Protein AF-A0A7K3J043-F1 (afdb_monomer_lite)

Sequence (146 aa):
MLALIGGCRRVGTWLVKEEIPPHADAMVILMGSFPERVLQAYDSWKTGIAGRIIIVEESMGPFWSLEERGVNIVSNSEQAATSLTELGVPADSIILLPGDARSTVDEALAVKRYLASTDSADTVVLVSSPAHMRRASMIFRAALNE

Radius of gyration: 15.29 Å; chains: 1; bounding box: 45×34×36 Å

Foldseek 3Di:
DKAKQDDDDDDDDDQDDHPLDLEFAEEEEEDDPPPVLLVVVLVCVVSHRYQAYEYEQEAPPPCVVVVVVVDDDQGVSNVSLVVNVVVPRDNVRYHYQYDHHHDLLSSLLSVLVVCVVPVDGNIYMYRDDSVCVVVSSVSNNVSNVD

Structure (mmCIF, N/CA/C/O backbone):
data_AF-A0A7K3J043-F1
#
_entry.id   AF-A0A7K3J043-F1
#
loop_
_atom_site.group_PDB
_atom_site.id
_atom_site.type_symbol
_atom_site.label_atom_id
_atom_site.label_alt_id
_atom_site.label_comp_id
_atom_site.label_asym_id
_atom_site.label_entity_id
_atom_site.label_seq_id
_atom_site.pdbx_PDB_ins_code
_atom_site.Cartn_x
_atom_site.Cartn_y
_atom_site.Cartn_z
_atom_site.occupancy
_atom_site.B_iso_or_equiv
_atom_site.auth_seq_id
_atom_site.auth_comp_id
_atom_site.auth_asym_id
_atom_site.auth_atom_id
_atom_site.pdbx_PDB_model_num
ATOM 1 N N . MET A 1 1 ? -1.975 11.128 4.494 1.00 65.25 1 MET A N 1
ATOM 2 C CA . MET A 1 1 ? -3.403 11.413 4.749 1.00 65.25 1 MET A CA 1
ATOM 3 C C . MET A 1 1 ? -4.198 10.105 4.706 1.00 65.25 1 MET A C 1
ATOM 5 O O . MET A 1 1 ? -3.742 9.188 4.032 1.00 65.25 1 MET A O 1
ATOM 9 N N . LEU A 1 2 ? -5.312 9.970 5.436 1.00 66.88 2 LEU A N 1
ATOM 10 C CA . LEU A 1 2 ? -6.215 8.807 5.364 1.00 66.88 2 LEU A CA 1
ATOM 11 C C . LEU A 1 2 ? -7.589 9.215 4.817 1.00 66.88 2 LEU A C 1
ATOM 13 O O . LEU A 1 2 ? -8.016 10.348 5.047 1.00 66.88 2 LEU A O 1
ATOM 17 N N . ALA A 1 3 ? -8.268 8.306 4.118 1.00 69.19 3 ALA A N 1
ATOM 18 C CA . ALA A 1 3 ? -9.664 8.473 3.711 1.00 69.19 3 ALA A CA 1
ATOM 19 C C . ALA A 1 3 ? -10.445 7.156 3.844 1.00 69.19 3 ALA A C 1
ATOM 21 O O . ALA A 1 3 ? -9.933 6.094 3.483 1.00 69.19 3 ALA A O 1
ATOM 22 N N . LEU A 1 4 ? -11.680 7.251 4.347 1.00 65.25 4 LEU A N 1
ATOM 23 C CA . LEU A 1 4 ? -12.654 6.161 4.437 1.00 65.25 4 LEU A CA 1
ATOM 24 C C . LEU A 1 4 ? -13.385 5.992 3.105 1.00 65.25 4 LEU A C 1
ATOM 26 O O . LEU A 1 4 ? -13.887 6.969 2.561 1.00 65.25 4 LEU A O 1
ATOM 30 N N . ILE A 1 5 ? -13.575 4.761 2.634 1.00 55.22 5 ILE A N 1
ATOM 31 C CA . ILE A 1 5 ? -14.494 4.483 1.525 1.00 55.22 5 ILE A CA 1
ATOM 32 C C . ILE A 1 5 ? -15.679 3.667 2.038 1.00 55.22 5 ILE A C 1
ATOM 34 O O . ILE A 1 5 ? -15.574 2.468 2.244 1.00 55.22 5 ILE A O 1
ATOM 38 N N . GLY A 1 6 ? -16.810 4.351 2.238 1.00 44.12 6 GLY A N 1
ATOM 39 C CA . GLY A 1 6 ? -18.122 3.758 2.515 1.00 44.12 6 GLY A CA 1
ATOM 40 C C . GLY A 1 6 ? -19.182 4.338 1.572 1.00 44.12 6 GLY A C 1
ATOM 41 O O . GLY A 1 6 ? -19.110 5.516 1.195 1.00 44.12 6 GLY A O 1
ATOM 42 N N . GLY A 1 7 ? -20.133 3.517 1.127 1.00 49.94 7 GLY A N 1
ATOM 43 C CA . GLY A 1 7 ? -21.172 3.927 0.180 1.00 49.94 7 GLY A CA 1
ATOM 44 C C . GLY A 1 7 ? -22.277 4.771 0.825 1.00 49.94 7 GLY A C 1
ATOM 45 O O . GLY A 1 7 ? -22.981 4.268 1.687 1.00 49.94 7 GLY A O 1
ATOM 46 N N . CYS A 1 8 ? -22.460 6.032 0.396 1.00 43.31 8 CYS A N 1
ATOM 47 C CA . CYS A 1 8 ? -23.759 6.632 0.023 1.00 43.31 8 CYS A CA 1
ATOM 48 C C . CYS A 1 8 ? -23.617 8.093 -0.476 1.00 43.31 8 CYS A C 1
ATOM 50 O O . CYS A 1 8 ? -22.671 8.810 -0.166 1.00 43.31 8 CYS A O 1
ATOM 52 N N . ARG A 1 9 ? -24.608 8.508 -1.275 1.00 49.28 9 ARG A N 1
ATOM 53 C CA . ARG A 1 9 ? -24.771 9.747 -2.056 1.00 49.28 9 ARG A CA 1
ATOM 54 C C . ARG A 1 9 ? -24.950 11.016 -1.198 1.00 49.28 9 ARG A C 1
ATOM 56 O O . ARG A 1 9 ? -25.940 11.099 -0.478 1.00 49.28 9 ARG A O 1
ATOM 63 N N . ARG A 1 10 ? -24.134 12.060 -1.420 1.00 37.03 10 ARG A N 1
ATOM 64 C CA . ARG A 1 10 ? -24.556 13.477 -1.591 1.00 37.03 10 ARG A CA 1
ATOM 65 C C . ARG A 1 10 ? -23.367 14.395 -1.908 1.00 37.03 10 ARG A C 1
ATOM 67 O O . ARG A 1 10 ? -22.247 14.180 -1.470 1.00 37.03 10 ARG A O 1
ATOM 74 N N . VAL A 1 11 ? -23.663 15.391 -2.737 1.00 44.28 11 VAL A N 1
ATOM 75 C CA . VAL A 1 11 ? -22.756 16.325 -3.413 1.00 44.28 11 VAL A CA 1
ATOM 76 C C . VAL A 1 11 ? -22.339 17.475 -2.494 1.00 44.28 11 VAL A C 1
ATOM 78 O O . VAL A 1 11 ? -23.179 18.027 -1.792 1.00 44.28 11 VAL A O 1
ATOM 81 N N . GLY A 1 12 ? -21.085 17.916 -2.633 1.00 35.50 12 GLY A N 1
ATOM 82 C CA . GLY A 1 12 ? -20.678 19.295 -2.349 1.00 35.50 12 GLY A CA 1
ATOM 83 C C . GLY A 1 12 ? -19.637 19.430 -1.241 1.00 35.50 12 GLY A C 1
ATOM 84 O O . GLY A 1 12 ? -19.866 19.019 -0.114 1.00 35.50 12 GLY A O 1
ATOM 85 N N . THR A 1 13 ? -18.506 20.058 -1.582 1.00 33.25 13 THR A N 1
ATOM 86 C CA . THR A 1 13 ? -17.451 20.554 -0.671 1.00 33.25 13 THR A CA 1
ATOM 87 C C . THR A 1 13 ? -16.787 19.520 0.234 1.00 33.25 13 THR A C 1
ATOM 89 O O . THR A 1 13 ? -17.085 19.456 1.416 1.00 33.25 13 THR A O 1
ATOM 92 N N . TRP A 1 14 ? -15.823 18.753 -0.279 1.00 31.81 14 TRP A N 1
ATOM 93 C CA . TRP A 1 14 ? -15.092 17.806 0.565 1.00 31.81 14 TRP A CA 1
ATOM 94 C C . TRP A 1 14 ? -13.595 17.791 0.234 1.00 31.81 14 TRP A C 1
ATOM 96 O O . TRP A 1 14 ? -13.074 16.956 -0.506 1.00 31.81 14 TRP A O 1
ATOM 106 N N . LEU A 1 15 ? -12.888 18.801 0.753 1.00 31.73 15 LEU A N 1
ATOM 107 C CA . LEU A 1 15 ? -11.452 18.694 0.976 1.00 31.73 15 LEU A CA 1
ATOM 108 C C . LEU A 1 15 ? -11.269 17.656 2.089 1.00 31.73 15 LEU A C 1
ATOM 110 O O . LEU A 1 15 ? -11.430 17.970 3.259 1.00 31.73 15 LEU A O 1
ATOM 114 N N . VAL A 1 16 ? -10.938 16.424 1.707 1.00 46.88 16 VAL A N 1
ATOM 115 C CA . VAL A 1 16 ? -9.785 15.750 2.311 1.00 46.88 16 VAL A CA 1
ATOM 116 C C . VAL A 1 16 ? -9.768 15.817 3.858 1.00 46.88 16 VAL A C 1
ATOM 118 O O . VAL A 1 16 ? -8.907 16.437 4.469 1.00 46.88 16 VAL A O 1
ATOM 121 N N . LYS A 1 17 ? -10.740 15.148 4.490 1.00 44.94 17 LYS A N 1
ATOM 122 C CA . LYS A 1 17 ? -10.668 14.607 5.862 1.00 44.94 17 LYS A CA 1
ATOM 123 C C . LYS A 1 17 ? -11.837 13.643 6.085 1.00 44.94 17 LYS A C 1
ATOM 125 O O . LYS A 1 17 ? -12.745 13.967 6.841 1.00 44.94 17 LYS A O 1
ATOM 130 N N . GLU A 1 18 ? -11.916 12.544 5.320 1.00 54.00 18 GLU A N 1
ATOM 131 C CA . GLU A 1 18 ? -13.055 11.609 5.481 1.00 54.00 18 GLU A CA 1
ATOM 132 C C . GLU A 1 18 ? -12.828 10.932 6.816 1.00 54.00 18 GLU A C 1
ATOM 134 O O . GLU A 1 18 ? -11.726 10.434 7.037 1.00 54.00 18 GLU A O 1
ATOM 139 N N . GLU A 1 19 ? -13.799 11.069 7.727 1.00 57.88 19 GLU A N 1
ATOM 140 C CA . GLU A 1 19 ? -13.722 10.585 9.104 1.00 57.88 19 GLU A CA 1
ATOM 141 C C . GLU A 1 19 ? -13.136 9.178 9.085 1.00 57.88 19 GLU A C 1
ATOM 143 O O . GLU A 1 19 ? -13.738 8.247 8.550 1.00 57.88 19 GLU A O 1
ATOM 148 N N . ILE A 1 20 ? -11.903 9.057 9.580 1.00 65.44 20 ILE A N 1
ATOM 149 C CA . ILE A 1 20 ? -11.246 7.763 9.683 1.00 65.44 20 ILE A CA 1
ATOM 150 C C . ILE A 1 20 ? -12.123 6.975 10.648 1.00 65.44 20 ILE A C 1
ATOM 152 O O . ILE A 1 20 ? -12.364 7.461 11.759 1.00 65.44 20 ILE A O 1
ATOM 156 N N . PRO A 1 21 ? -12.653 5.819 10.231 1.00 72.12 21 PRO A N 1
ATOM 157 C CA . PRO A 1 21 ? -13.522 5.064 11.102 1.00 72.12 21 PRO A CA 1
ATOM 158 C C . PRO A 1 21 ? -12.704 4.627 12.320 1.00 72.12 21 PRO A C 1
ATOM 160 O O . PRO A 1 21 ? -11.486 4.452 12.219 1.00 72.12 21 PRO A O 1
ATOM 163 N N . PRO A 1 22 ? -13.352 4.395 13.469 1.00 77.12 22 PRO A N 1
ATOM 164 C CA . PRO A 1 22 ? -12.660 3.816 14.614 1.00 77.12 22 PRO A CA 1
ATOM 165 C C . PRO A 1 22 ? -12.087 2.420 14.305 1.00 77.12 22 PRO A C 1
ATOM 167 O O . PRO A 1 22 ? -11.198 1.974 15.020 1.00 77.12 22 PRO A O 1
ATOM 170 N N . HIS A 1 23 ? -12.582 1.743 13.258 1.00 84.06 23 HIS A N 1
ATOM 171 C CA . HIS A 1 23 ? -12.111 0.440 12.793 1.00 84.06 23 HIS A CA 1
ATOM 172 C C . HIS A 1 23 ? -12.357 0.255 11.283 1.00 84.06 23 HIS A C 1
ATOM 174 O O . HIS A 1 23 ? -13.376 0.706 10.759 1.00 84.06 23 HIS A O 1
ATOM 180 N N . ALA A 1 24 ? -11.455 -0.447 10.600 1.00 87.00 24 ALA A N 1
ATOM 181 C CA . ALA A 1 24 ? -11.555 -0.905 9.219 1.00 87.00 24 ALA A CA 1
ATOM 182 C C . ALA A 1 24 ? -10.956 -2.315 9.078 1.00 87.00 24 ALA A C 1
ATOM 184 O O . ALA A 1 24 ? -10.077 -2.710 9.841 1.00 87.00 24 ALA A O 1
ATOM 185 N N . ASP A 1 25 ? -11.395 -3.069 8.072 1.00 86.94 25 ASP A N 1
ATOM 186 C CA . ASP A 1 25 ? -10.964 -4.460 7.880 1.00 86.94 25 ASP A CA 1
ATOM 187 C C . ASP A 1 25 ? -9.549 -4.557 7.302 1.00 86.94 25 ASP A C 1
ATOM 189 O O . ASP A 1 25 ? -8.823 -5.520 7.579 1.00 86.94 25 ASP A O 1
ATOM 193 N N . ALA A 1 26 ? -9.162 -3.555 6.505 1.00 91.31 26 ALA A N 1
ATOM 194 C CA . ALA A 1 26 ? -7.824 -3.404 5.952 1.00 91.31 26 ALA A CA 1
ATOM 195 C C . ALA A 1 26 ? -7.471 -1.936 5.648 1.00 91.31 26 ALA A C 1
ATOM 197 O O . ALA A 1 26 ? -8.330 -1.092 5.382 1.00 91.31 26 ALA A O 1
ATOM 198 N N . MET A 1 27 ? -6.174 -1.645 5.619 1.00 93.75 27 MET A N 1
ATOM 199 C CA . MET A 1 27 ? -5.608 -0.425 5.047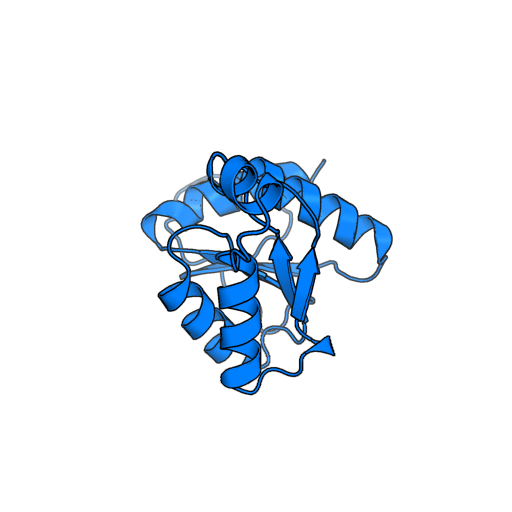 1.00 93.75 27 MET A CA 1
ATOM 200 C C . MET A 1 27 ? -4.943 -0.737 3.715 1.00 93.75 27 MET A C 1
ATOM 202 O O . MET A 1 27 ? -4.259 -1.742 3.603 1.00 93.75 27 MET A O 1
ATOM 206 N N . VAL A 1 28 ? -5.083 0.139 2.727 1.00 95.44 28 VAL A N 1
ATOM 207 C CA . VAL A 1 28 ? -4.390 0.029 1.439 1.00 95.44 28 VAL A CA 1
ATOM 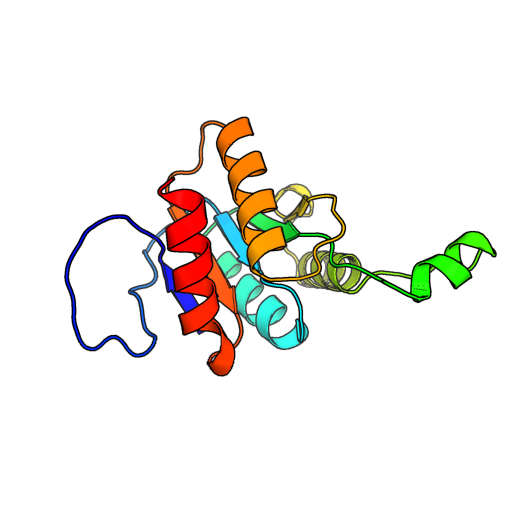208 C C . VAL A 1 28 ? -3.381 1.157 1.337 1.00 95.44 28 VAL A C 1
ATOM 210 O O . VAL A 1 28 ? -3.757 2.332 1.363 1.00 95.44 28 VAL A O 1
ATOM 213 N N . ILE A 1 29 ? -2.104 0.817 1.195 1.00 95.62 29 ILE A N 1
ATOM 214 C CA . ILE A 1 29 ? -1.069 1.804 0.900 1.00 95.62 29 ILE A CA 1
ATOM 215 C C . ILE A 1 29 ? -0.979 1.943 -0.610 1.00 95.62 29 ILE A C 1
ATOM 217 O O . ILE A 1 29 ? -0.671 0.979 -1.302 1.00 95.62 29 ILE A O 1
ATOM 221 N N . LEU A 1 30 ? -1.230 3.150 -1.117 1.00 94.38 30 LEU A N 1
ATOM 222 C CA . LEU A 1 30 ? -1.016 3.418 -2.534 1.00 94.38 30 LEU A CA 1
ATOM 223 C C . LEU A 1 30 ? 0.460 3.614 -2.811 1.00 94.38 30 LEU A C 1
ATOM 225 O O . LEU A 1 30 ? 1.134 4.342 -2.070 1.00 94.38 30 LEU A O 1
ATOM 229 N N . MET A 1 31 ? 0.938 3.012 -3.889 1.00 92.19 31 MET A N 1
ATOM 230 C CA . MET A 1 31 ? 2.331 3.093 -4.312 1.00 92.19 31 MET A CA 1
ATOM 231 C C . MET A 1 31 ? 2.630 4.407 -5.057 1.00 92.19 31 MET A C 1
ATOM 233 O O . MET A 1 31 ? 1.748 5.239 -5.321 1.00 92.19 31 MET A O 1
ATOM 237 N N . GLY A 1 32 ? 3.917 4.718 -5.204 1.00 83.56 32 GLY A N 1
ATOM 238 C CA . GLY A 1 32 ? 4.465 6.056 -5.466 1.00 83.56 32 GLY A CA 1
ATOM 239 C C . GLY A 1 32 ? 5.510 6.441 -4.410 1.00 83.56 32 GLY A C 1
ATOM 240 O O . GLY A 1 32 ? 6.185 5.572 -3.874 1.00 83.56 32 GLY A O 1
ATOM 241 N N . SER A 1 33 ? 5.644 7.730 -4.052 1.00 85.56 33 SER A N 1
ATOM 242 C CA . SER A 1 33 ? 6.505 8.114 -2.912 1.00 85.56 33 SER A CA 1
ATOM 243 C C . SER A 1 33 ? 5.944 7.526 -1.608 1.00 85.56 33 SER A C 1
ATOM 245 O O . SER A 1 33 ? 4.968 8.042 -1.050 1.00 85.56 33 SER A O 1
ATOM 247 N N . PHE A 1 34 ? 6.517 6.397 -1.187 1.00 88.69 34 PHE A N 1
ATOM 248 C CA . PHE A 1 34 ? 5.982 5.509 -0.158 1.00 88.69 34 PHE A CA 1
ATOM 249 C C . PHE A 1 34 ? 6.496 5.728 1.276 1.00 88.69 34 PHE A C 1
ATOM 251 O O . PHE A 1 34 ? 5.724 5.395 2.174 1.00 88.69 34 PHE A O 1
ATOM 258 N N . PRO A 1 35 ? 7.695 6.289 1.568 1.00 93.25 35 PRO A N 1
ATOM 259 C CA . PRO A 1 35 ? 8.213 6.313 2.943 1.00 93.25 35 PRO A CA 1
ATOM 260 C C . PRO A 1 35 ? 7.264 6.963 3.959 1.00 93.25 35 PRO A C 1
ATOM 262 O O . PRO A 1 35 ? 6.949 6.378 4.992 1.00 93.25 35 PRO A O 1
ATOM 265 N N . GLU A 1 36 ? 6.712 8.135 3.632 1.00 91.50 36 GLU A N 1
ATOM 266 C CA . GLU A 1 36 ? 5.731 8.814 4.490 1.00 91.50 36 GLU A CA 1
ATOM 267 C C . GLU A 1 36 ? 4.432 8.009 4.646 1.00 91.50 36 GLU A C 1
ATOM 269 O O . GLU A 1 36 ? 3.798 8.037 5.700 1.00 91.50 36 GLU A O 1
ATOM 274 N N . ARG A 1 37 ? 4.028 7.277 3.600 1.00 94.19 37 ARG A N 1
ATOM 275 C CA . ARG A 1 37 ? 2.806 6.461 3.602 1.00 94.19 37 ARG A CA 1
ATOM 276 C C . ARG A 1 37 ? 2.986 5.206 4.452 1.00 94.19 37 ARG A C 1
ATOM 278 O O . ARG A 1 37 ? 2.053 4.834 5.153 1.00 94.19 37 ARG A O 1
ATOM 285 N N . VAL A 1 38 ? 4.176 4.607 4.444 1.00 96.25 38 VAL A N 1
ATOM 286 C CA . VAL A 1 38 ? 4.546 3.490 5.325 1.00 96.25 38 VAL A CA 1
ATOM 287 C C . VAL A 1 38 ? 4.495 3.917 6.785 1.00 96.25 38 VAL A C 1
ATOM 289 O O . VAL A 1 38 ? 3.811 3.268 7.571 1.00 96.25 38 VAL A O 1
ATOM 292 N N . LEU A 1 39 ? 5.138 5.035 7.143 1.00 95.44 39 LEU A N 1
ATOM 293 C CA . LEU A 1 39 ? 5.114 5.543 8.520 1.00 95.44 39 LEU A CA 1
ATOM 294 C C . LEU A 1 39 ? 3.684 5.817 8.989 1.00 95.44 39 LEU A C 1
ATOM 296 O O . LEU A 1 39 ? 3.277 5.405 10.072 1.00 95.44 39 LEU A O 1
ATOM 300 N N . GLN A 1 40 ? 2.883 6.439 8.130 1.00 92.88 40 GLN A N 1
ATOM 301 C CA . GLN A 1 40 ? 1.495 6.722 8.447 1.00 92.88 40 GLN A CA 1
ATOM 302 C C . GLN A 1 40 ? 0.640 5.451 8.585 1.00 92.88 40 GLN A C 1
ATOM 304 O O . GLN A 1 40 ? -0.230 5.386 9.457 1.00 92.88 40 GLN A O 1
ATOM 309 N N . ALA A 1 41 ? 0.850 4.451 7.725 1.00 94.06 41 ALA A N 1
ATOM 310 C CA . ALA A 1 41 ? 0.170 3.165 7.826 1.00 94.06 41 ALA A CA 1
ATOM 311 C C . ALA A 1 41 ? 0.557 2.442 9.121 1.00 94.06 41 ALA A C 1
ATOM 313 O O . ALA A 1 41 ? -0.320 1.924 9.805 1.00 94.06 41 ALA A O 1
ATOM 314 N N . TYR A 1 42 ? 1.834 2.481 9.502 1.00 96.44 42 TYR A N 1
ATOM 315 C CA . TYR A 1 42 ? 2.317 1.931 10.764 1.00 96.44 42 TYR A CA 1
ATOM 316 C C . TYR A 1 42 ? 1.666 2.602 11.980 1.00 96.44 42 TYR A C 1
ATOM 318 O O . TYR A 1 42 ? 1.131 1.908 12.843 1.00 96.44 42 TYR A O 1
ATOM 326 N N . ASP A 1 43 ? 1.627 3.937 12.032 1.00 94.62 43 ASP A N 1
ATOM 327 C CA . ASP A 1 43 ? 0.970 4.666 13.127 1.00 94.62 43 ASP A CA 1
ATOM 328 C C . ASP A 1 43 ? -0.525 4.312 13.229 1.00 94.62 43 ASP A C 1
ATOM 330 O O . ASP A 1 43 ? -1.091 4.174 14.319 1.00 94.62 43 ASP A O 1
ATOM 334 N N . SER A 1 44 ? -1.169 4.110 12.080 1.00 92.00 44 SER A N 1
ATOM 335 C CA . SER A 1 44 ? -2.586 3.749 12.004 1.00 92.00 44 SER A CA 1
ATOM 336 C C . SER A 1 44 ? -2.840 2.302 12.440 1.00 92.00 44 SER A C 1
ATOM 338 O O . SER A 1 44 ? -3.785 2.024 13.175 1.00 92.00 44 SER A O 1
ATOM 340 N N . TRP A 1 45 ? -1.956 1.380 12.059 1.00 94.94 45 TRP A N 1
ATOM 341 C CA . TRP A 1 45 ? -1.971 -0.007 12.520 1.00 94.94 45 TRP A CA 1
ATOM 342 C C . TRP A 1 45 ? -1.759 -0.086 14.036 1.00 94.94 45 TRP A C 1
ATOM 344 O O . TRP A 1 45 ? -2.528 -0.731 14.746 1.00 94.94 45 TRP A O 1
ATOM 354 N N . LYS A 1 46 ? -0.779 0.659 14.560 1.00 95.06 46 LYS A N 1
ATOM 355 C CA . LYS A 1 46 ? -0.445 0.704 15.990 1.00 95.06 46 LYS A CA 1
ATOM 356 C C . LYS A 1 46 ? -1.593 1.227 16.857 1.00 95.06 46 LYS A C 1
ATOM 358 O O . LYS A 1 46 ? -1.722 0.831 18.012 1.00 95.06 46 LYS A O 1
ATOM 363 N N . THR A 1 47 ? -2.417 2.121 16.312 1.00 92.25 47 THR A N 1
ATOM 364 C CA . THR A 1 47 ? -3.622 2.643 16.983 1.00 92.25 47 THR A CA 1
ATOM 365 C C . THR A 1 47 ? -4.849 1.743 16.823 1.00 92.25 47 THR A C 1
ATOM 367 O O . THR A 1 47 ? -5.890 2.040 17.402 1.00 92.25 47 THR A O 1
ATOM 370 N N . GLY A 1 48 ? -4.726 0.625 16.100 1.00 91.31 48 GLY A N 1
ATOM 371 C CA . GLY A 1 48 ? -5.780 -0.375 15.943 1.00 91.31 48 GLY A CA 1
ATOM 372 C C . GLY A 1 48 ? -6.818 -0.044 14.872 1.00 91.31 48 GLY A C 1
ATOM 373 O O . GLY A 1 48 ? -7.881 -0.656 14.872 1.00 91.31 48 GLY A O 1
ATOM 374 N N . ILE A 1 49 ? -6.533 0.897 13.959 1.00 89.50 49 ILE A N 1
ATOM 375 C CA . ILE A 1 49 ? -7.481 1.280 12.898 1.00 89.50 49 ILE A CA 1
ATOM 376 C C . ILE A 1 49 ? -7.778 0.096 11.974 1.00 89.50 49 ILE A C 1
ATOM 378 O O . ILE A 1 49 ? -8.929 -0.100 11.608 1.00 89.50 49 ILE A O 1
ATOM 382 N N . ALA A 1 50 ? -6.768 -0.689 11.596 1.00 90.50 50 ALA A N 1
ATOM 383 C CA . ALA A 1 50 ? -6.956 -1.934 10.858 1.00 90.50 50 ALA A CA 1
ATOM 384 C C . ALA A 1 50 ? -5.837 -2.923 11.178 1.00 90.50 50 ALA A C 1
ATOM 386 O O . ALA A 1 50 ? -4.673 -2.534 11.288 1.00 90.50 50 ALA A O 1
ATOM 387 N N . GLY A 1 51 ? -6.185 -4.208 11.264 1.00 91.00 51 GLY A N 1
ATOM 388 C CA . GLY A 1 51 ? -5.219 -5.283 11.511 1.00 91.00 51 GLY A CA 1
ATOM 389 C C . GLY A 1 51 ? -4.464 -5.753 10.266 1.00 91.00 51 GLY A C 1
ATOM 390 O O . GLY A 1 51 ? -3.430 -6.392 10.405 1.00 91.00 51 GLY A O 1
ATOM 391 N N . ARG A 1 52 ? -4.958 -5.436 9.061 1.00 94.25 52 ARG A N 1
ATOM 392 C CA . ARG A 1 52 ? -4.381 -5.864 7.776 1.00 94.25 52 ARG A CA 1
ATOM 393 C C . ARG A 1 52 ? -3.915 -4.663 6.954 1.00 94.25 52 ARG A C 1
ATOM 395 O O . ARG A 1 52 ? -4.629 -3.664 6.864 1.00 94.25 52 ARG A O 1
ATOM 402 N N . ILE A 1 53 ? -2.752 -4.775 6.320 1.00 96.88 53 ILE A N 1
ATOM 403 C CA . ILE A 1 53 ? -2.179 -3.771 5.418 1.00 96.88 53 ILE A CA 1
ATOM 404 C C . ILE A 1 53 ? -1.996 -4.404 4.043 1.00 96.88 53 ILE A C 1
ATOM 406 O O . ILE A 1 53 ? -1.331 -5.421 3.915 1.00 96.88 53 ILE A O 1
ATOM 410 N N . ILE A 1 54 ? -2.572 -3.799 3.015 1.00 96.81 54 ILE A N 1
ATOM 411 C CA . ILE A 1 54 ? -2.519 -4.255 1.632 1.00 96.81 54 ILE A CA 1
ATOM 412 C C . ILE A 1 54 ? -1.610 -3.315 0.841 1.00 96.81 54 ILE A C 1
ATOM 414 O O . ILE A 1 54 ? -1.768 -2.091 0.884 1.00 96.81 54 ILE A O 1
ATOM 418 N N . ILE A 1 55 ? -0.683 -3.903 0.096 1.00 97.69 55 ILE A N 1
ATOM 419 C CA . ILE A 1 55 ? 0.190 -3.238 -0.870 1.00 97.69 55 ILE A CA 1
ATOM 420 C C . ILE A 1 55 ? 0.007 -3.965 -2.199 1.00 97.69 55 ILE A C 1
ATOM 422 O O . ILE A 1 55 ? -0.101 -5.188 -2.223 1.00 97.69 55 ILE A O 1
ATOM 426 N N . VAL A 1 56 ? -0.049 -3.231 -3.306 1.00 97.00 56 VAL A N 1
ATOM 427 C CA . VAL A 1 56 ? -0.053 -3.830 -4.645 1.00 97.00 56 VAL A CA 1
ATOM 428 C C . VAL A 1 56 ? 1.341 -3.690 -5.238 1.00 97.00 56 VAL A C 1
ATOM 430 O O . VAL A 1 56 ? 1.950 -2.624 -5.141 1.00 97.00 56 VAL A O 1
ATOM 433 N N . GLU A 1 57 ? 1.846 -4.762 -5.837 1.00 94.88 57 GLU A N 1
ATOM 434 C CA . GLU A 1 57 ? 3.120 -4.746 -6.549 1.00 94.88 57 GLU A CA 1
ATOM 435 C C . GLU A 1 57 ? 3.067 -3.731 -7.700 1.00 94.88 57 GLU A C 1
ATOM 437 O O . GLU A 1 57 ? 2.223 -3.830 -8.604 1.00 94.88 57 GLU A O 1
ATOM 442 N N . GLU A 1 58 ? 3.924 -2.710 -7.637 1.00 91.94 58 GLU A N 1
ATOM 443 C CA . GLU A 1 58 ? 3.991 -1.686 -8.673 1.00 91.94 58 GLU A CA 1
ATOM 444 C C . GLU A 1 58 ? 4.843 -2.132 -9.860 1.00 91.94 58 GLU A C 1
ATOM 446 O O . GLU A 1 58 ? 5.715 -2.994 -9.761 1.00 91.94 58 GLU A O 1
ATOM 451 N N . SER A 1 59 ? 4.598 -1.512 -11.010 1.00 89.19 59 SER A N 1
ATOM 452 C CA . SER A 1 59 ? 5.378 -1.793 -12.203 1.00 89.19 59 SER A CA 1
ATOM 453 C C . SER A 1 59 ? 6.810 -1.299 -12.067 1.00 89.19 59 SER A C 1
ATOM 455 O O . SER A 1 59 ? 7.068 -0.098 -11.984 1.00 89.19 59 SER A O 1
ATOM 457 N N . MET A 1 60 ? 7.752 -2.233 -12.163 1.00 87.31 60 MET A N 1
ATOM 458 C CA . MET A 1 60 ? 9.183 -1.935 -12.214 1.00 87.31 60 MET A CA 1
ATOM 459 C C . MET A 1 60 ? 9.662 -1.594 -13.639 1.00 87.31 60 MET A C 1
ATOM 461 O O . MET A 1 60 ? 10.823 -1.243 -13.844 1.00 87.31 60 MET A O 1
ATOM 465 N N . GLY A 1 61 ? 8.772 -1.626 -14.639 1.00 86.25 61 GLY A N 1
ATOM 466 C CA . GLY A 1 61 ? 9.017 -1.109 -15.986 1.00 86.25 61 GLY A CA 1
ATOM 467 C C . GLY A 1 61 ? 10.378 -1.531 -16.577 1.00 86.25 61 GLY A C 1
ATOM 468 O O . GLY A 1 61 ? 10.624 -2.725 -16.738 1.00 86.25 61 GLY A O 1
ATOM 469 N N . PRO A 1 62 ? 11.289 -0.589 -16.908 1.00 85.31 62 PRO A N 1
ATOM 470 C CA . PRO A 1 62 ? 12.587 -0.918 -17.506 1.00 85.31 62 PRO A CA 1
ATOM 471 C C . PRO A 1 62 ? 13.494 -1.815 -16.651 1.00 85.31 62 PRO A C 1
ATOM 473 O O . PRO A 1 62 ? 14.385 -2.460 -17.205 1.00 85.31 62 PRO A O 1
ATOM 476 N N . PHE A 1 63 ? 13.294 -1.871 -15.328 1.00 86.88 63 PHE A N 1
ATOM 477 C CA . PHE A 1 63 ? 14.112 -2.703 -14.441 1.00 86.88 63 PHE A CA 1
ATOM 478 C C . PHE A 1 63 ? 13.973 -4.199 -14.755 1.00 86.88 63 PHE A C 1
ATOM 480 O O . PHE A 1 63 ? 14.938 -4.932 -14.558 1.00 86.88 63 PHE A O 1
ATOM 487 N N . TRP A 1 64 ? 12.865 -4.630 -15.372 1.00 83.88 64 TRP A N 1
ATOM 488 C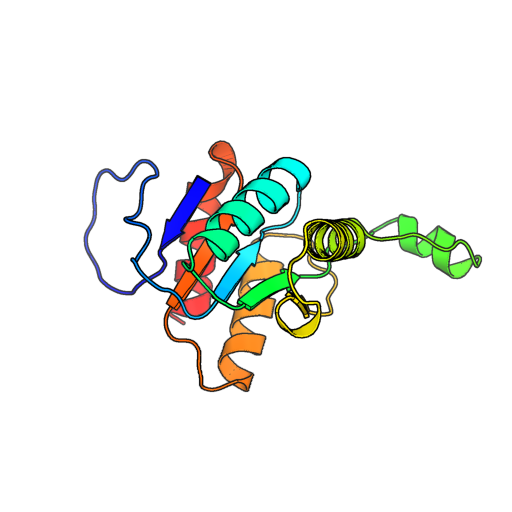 CA . TRP A 1 64 ? 12.683 -6.015 -15.826 1.00 83.88 64 TRP A CA 1
ATOM 489 C C . TRP A 1 64 ? 13.799 -6.461 -16.781 1.00 83.88 64 TRP A C 1
ATOM 491 O O . TRP A 1 64 ? 14.274 -7.589 -16.714 1.00 83.88 64 TRP A O 1
ATOM 501 N N . SER A 1 65 ? 14.306 -5.550 -17.623 1.00 88.44 65 SER A N 1
ATOM 502 C CA . SER A 1 65 ? 15.417 -5.855 -18.542 1.00 88.44 65 SER A CA 1
ATOM 503 C C . SER A 1 65 ? 16.741 -6.145 -17.814 1.00 88.44 65 SER A C 1
ATOM 505 O O . SER A 1 65 ? 17.647 -6.746 -18.395 1.00 88.44 65 SER A O 1
ATOM 507 N N . LEU A 1 66 ? 16.894 -5.678 -16.569 1.00 90.62 66 LEU A N 1
ATOM 508 C CA . LEU A 1 66 ? 18.045 -5.987 -15.717 1.00 90.62 66 LEU A CA 1
ATOM 509 C C . LEU A 1 66 ? 17.844 -7.321 -14.995 1.00 90.62 66 LEU A C 1
ATOM 511 O O . LEU A 1 66 ? 18.787 -8.109 -14.911 1.00 90.62 66 LEU A O 1
ATOM 515 N N . GLU A 1 67 ? 16.624 -7.603 -14.539 1.00 88.56 67 GLU A N 1
ATOM 516 C CA . GLU A 1 67 ? 16.265 -8.881 -13.912 1.00 88.56 67 GLU A CA 1
ATOM 517 C C . GLU A 1 67 ? 16.416 -10.057 -14.880 1.00 88.56 67 GLU A C 1
ATOM 519 O O . GLU A 1 67 ? 17.002 -11.077 -14.523 1.00 88.56 67 GLU A O 1
ATOM 524 N N . GLU A 1 68 ? 16.029 -9.884 -16.148 1.00 88.69 68 GLU A N 1
ATOM 525 C CA . GLU A 1 68 ? 16.280 -10.863 -17.218 1.00 88.69 68 GLU A CA 1
ATOM 526 C C . GLU A 1 68 ? 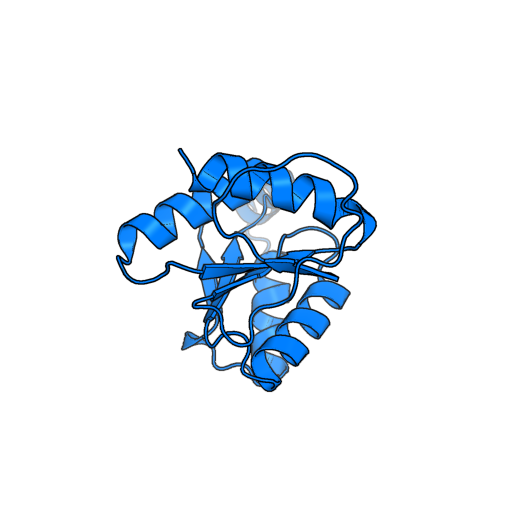17.775 -11.187 -17.401 1.00 88.69 68 GLU A C 1
ATOM 528 O O . GLU A 1 68 ? 18.134 -12.239 -17.930 1.00 88.69 68 GLU A O 1
ATOM 533 N N . ARG A 1 69 ? 18.668 -10.296 -16.952 1.00 92.75 69 ARG A N 1
ATOM 534 C CA . ARG A 1 69 ? 20.128 -10.481 -16.968 1.00 92.75 69 ARG A CA 1
ATOM 535 C C . ARG A 1 69 ? 20.692 -10.959 -15.627 1.00 92.75 69 ARG A C 1
ATOM 537 O O . ARG A 1 69 ? 21.910 -10.969 -15.457 1.00 92.75 69 ARG A O 1
ATOM 544 N N . GLY A 1 70 ? 19.831 -11.364 -14.695 1.00 92.25 70 GLY A N 1
ATOM 545 C CA . GLY A 1 70 ? 20.203 -11.910 -13.391 1.00 92.25 70 GLY A CA 1
ATOM 546 C C . GLY A 1 70 ? 20.544 -10.860 -12.332 1.00 92.25 70 GLY A C 1
ATOM 547 O O . GLY A 1 70 ? 21.175 -11.199 -11.332 1.00 92.25 70 GLY A O 1
ATOM 548 N N . VAL A 1 71 ? 20.178 -9.591 -12.538 1.00 92.69 71 VAL A N 1
ATOM 549 C CA . VAL A 1 71 ? 20.305 -8.567 -11.493 1.00 92.69 71 VAL A CA 1
ATOM 550 C C . VAL A 1 71 ? 19.114 -8.680 -10.549 1.00 92.69 71 VAL A C 1
ATOM 552 O O . VAL A 1 71 ? 17.977 -8.561 -10.984 1.00 92.69 71 VAL A O 1
ATOM 555 N N . ASN A 1 72 ? 19.372 -8.852 -9.254 1.00 89.75 72 ASN A N 1
ATOM 556 C CA . ASN A 1 72 ? 18.313 -8.845 -8.247 1.00 89.75 72 ASN A CA 1
ATOM 557 C C . ASN A 1 72 ? 17.904 -7.399 -7.952 1.00 89.75 72 ASN A C 1
ATOM 559 O O . ASN A 1 72 ? 18.698 -6.637 -7.392 1.00 89.75 72 ASN A O 1
ATOM 563 N N . ILE A 1 73 ? 16.685 -7.027 -8.329 1.00 89.50 73 ILE A N 1
ATOM 564 C CA . ILE A 1 73 ? 16.104 -5.717 -8.043 1.00 89.50 73 ILE A CA 1
ATOM 565 C C . ILE A 1 73 ? 15.024 -5.907 -6.981 1.00 89.50 73 ILE A C 1
ATOM 567 O O . ILE A 1 73 ? 14.135 -6.727 -7.149 1.00 89.50 73 ILE A O 1
ATOM 571 N N . VAL A 1 74 ? 15.106 -5.144 -5.892 1.00 90.88 74 VAL A N 1
ATOM 572 C CA . VAL A 1 74 ? 14.036 -5.098 -4.887 1.00 90.88 74 VAL A CA 1
ATOM 573 C C . VAL A 1 74 ? 13.059 -4.012 -5.306 1.00 90.88 74 VAL A C 1
ATOM 575 O O . VAL A 1 74 ? 13.462 -2.857 -5.495 1.00 90.88 74 VAL A O 1
ATOM 578 N N . SER A 1 75 ? 11.785 -4.359 -5.462 1.00 91.94 75 SER A N 1
ATOM 579 C CA . SER A 1 75 ? 10.777 -3.380 -5.867 1.00 91.94 75 SER A CA 1
ATOM 580 C C . SER A 1 75 ? 10.507 -2.355 -4.763 1.00 91.94 75 SER A C 1
ATOM 582 O O . SER A 1 75 ? 10.862 -2.551 -3.596 1.00 91.94 75 SER A O 1
ATOM 584 N N . ASN A 1 76 ? 9.875 -1.227 -5.093 1.00 93.12 76 ASN A N 1
ATOM 585 C CA . ASN A 1 76 ? 9.473 -0.290 -4.040 1.00 93.12 76 ASN A CA 1
ATOM 586 C C . ASN A 1 76 ? 8.344 -0.870 -3.172 1.00 93.12 76 ASN A C 1
ATOM 588 O O . ASN A 1 76 ? 8.295 -0.577 -1.978 1.00 93.12 76 ASN A O 1
ATOM 592 N N . SER A 1 77 ? 7.469 -1.710 -3.736 1.00 95.06 77 SER A N 1
ATOM 593 C CA . SER A 1 77 ? 6.415 -2.403 -2.986 1.00 95.06 77 SER A CA 1
ATOM 594 C C . SER A 1 77 ? 7.006 -3.402 -1.983 1.00 95.06 77 SER A C 1
ATOM 596 O O . SER A 1 77 ? 6.595 -3.419 -0.820 1.00 95.06 77 SER A O 1
ATOM 598 N N . GLU A 1 78 ? 8.040 -4.151 -2.378 1.00 95.19 78 GLU A N 1
ATOM 599 C CA . GLU A 1 78 ? 8.809 -5.034 -1.493 1.00 95.19 78 GLU A CA 1
ATOM 600 C C . GLU A 1 78 ? 9.562 -4.249 -0.415 1.00 95.19 78 GLU A C 1
ATOM 602 O O . GLU A 1 78 ? 9.538 -4.627 0.760 1.00 95.19 78 GLU A O 1
ATOM 607 N N . GLN A 1 79 ? 10.189 -3.122 -0.771 1.00 96.50 79 GLN A N 1
ATOM 608 C CA . GLN A 1 79 ? 10.831 -2.234 0.203 1.00 96.50 79 GLN A CA 1
ATOM 609 C C . GLN A 1 79 ? 9.820 -1.679 1.213 1.00 96.50 79 GLN A C 1
ATOM 611 O O . GLN A 1 79 ? 10.119 -1.617 2.407 1.00 96.50 79 GLN A O 1
ATOM 616 N N . ALA A 1 80 ? 8.614 -1.307 0.775 1.00 97.00 80 ALA A N 1
ATOM 617 C CA . ALA A 1 80 ? 7.550 -0.831 1.654 1.00 97.00 80 ALA A CA 1
ATOM 618 C C . ALA A 1 80 ? 7.066 -1.928 2.620 1.00 97.00 80 ALA A C 1
ATOM 620 O O . ALA A 1 80 ? 6.943 -1.673 3.821 1.00 97.00 80 ALA A O 1
ATOM 621 N N . ALA A 1 81 ? 6.845 -3.151 2.126 1.00 97.56 81 ALA A N 1
ATOM 622 C CA . ALA A 1 81 ? 6.468 -4.303 2.948 1.00 97.56 81 ALA A CA 1
ATOM 623 C C . ALA A 1 81 ? 7.570 -4.684 3.955 1.00 97.56 81 ALA A C 1
ATOM 625 O O . ALA A 1 81 ? 7.294 -4.911 5.138 1.00 97.56 81 ALA A O 1
ATOM 626 N N . THR A 1 82 ? 8.829 -4.681 3.510 1.00 97.62 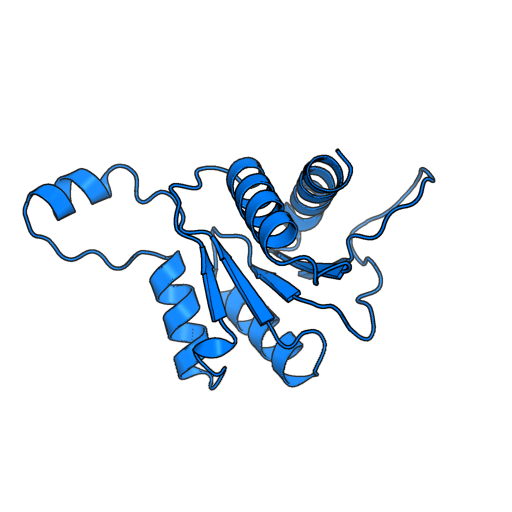82 THR A N 1
ATOM 627 C CA . THR A 1 82 ? 9.998 -4.931 4.366 1.00 97.62 82 THR A CA 1
ATOM 628 C C . THR A 1 82 ? 10.103 -3.867 5.454 1.00 97.62 82 THR A C 1
ATOM 630 O O . THR A 1 82 ? 10.220 -4.204 6.627 1.00 97.62 82 THR A O 1
ATOM 633 N N . SER A 1 83 ? 9.940 -2.589 5.097 1.00 98.00 83 SER A N 1
ATOM 634 C CA . SER A 1 83 ? 9.970 -1.477 6.055 1.00 98.00 83 SER A CA 1
ATOM 635 C C . SER A 1 83 ? 8.897 -1.618 7.141 1.00 98.00 83 SER A C 1
ATOM 637 O O . SER A 1 83 ? 9.179 -1.401 8.315 1.00 98.00 83 SER A O 1
ATOM 639 N N . LEU A 1 84 ? 7.666 -2.010 6.786 1.00 98.19 84 LEU A N 1
ATOM 640 C CA . LEU A 1 84 ? 6.603 -2.272 7.770 1.00 98.19 84 LEU A CA 1
ATOM 641 C C . LEU A 1 84 ? 6.961 -3.430 8.708 1.00 98.19 84 LEU A C 1
ATOM 643 O O . LEU A 1 84 ? 6.725 -3.338 9.914 1.00 98.19 84 LEU A O 1
ATOM 647 N N . THR A 1 85 ? 7.549 -4.492 8.159 1.00 98.12 85 THR A N 1
ATOM 648 C CA . THR A 1 85 ? 7.994 -5.653 8.939 1.00 98.12 85 THR A CA 1
ATOM 649 C C . THR A 1 85 ? 9.086 -5.255 9.933 1.00 98.12 85 THR A C 1
ATOM 651 O O . THR A 1 85 ? 8.997 -5.577 11.116 1.00 98.12 85 THR A O 1
ATOM 654 N N . GLU A 1 86 ? 10.081 -4.483 9.489 1.00 98.06 86 GLU A N 1
ATOM 655 C CA . GLU A 1 86 ? 11.162 -3.970 10.342 1.00 98.06 86 GLU A CA 1
ATOM 656 C C . GLU A 1 86 ? 10.667 -2.984 11.413 1.00 98.06 86 GLU A C 1
ATOM 658 O O . GLU A 1 86 ? 11.212 -2.943 12.516 1.00 98.06 86 GLU A O 1
ATOM 663 N N . LEU A 1 87 ? 9.595 -2.233 11.136 1.00 97.75 87 LEU A N 1
ATOM 664 C CA . LEU A 1 87 ? 8.914 -1.378 12.118 1.00 97.75 87 LEU A CA 1
ATOM 665 C C . LEU A 1 87 ? 8.108 -2.173 13.166 1.00 97.75 87 LEU A C 1
ATOM 667 O O . LEU A 1 87 ? 7.638 -1.596 14.154 1.00 97.75 87 LEU A O 1
ATOM 671 N N . GLY A 1 88 ? 7.963 -3.488 12.982 1.00 97.31 88 GLY A N 1
ATOM 672 C CA . GLY A 1 88 ? 7.328 -4.403 13.929 1.00 97.31 88 GLY A CA 1
ATOM 673 C C . GLY A 1 88 ? 5.902 -4.817 13.571 1.00 97.31 88 GLY A C 1
ATOM 674 O O . GLY A 1 88 ? 5.224 -5.399 14.419 1.00 97.31 88 GLY A O 1
ATOM 675 N N . VAL A 1 89 ? 5.427 -4.533 12.353 1.00 98.06 89 VAL A N 1
ATOM 676 C CA . VAL A 1 89 ? 4.167 -5.107 11.860 1.00 98.06 89 VAL A CA 1
ATOM 677 C C . VAL A 1 89 ? 4.398 -6.595 11.554 1.00 98.06 89 VAL A C 1
ATOM 679 O O . VAL A 1 89 ? 5.333 -6.918 10.821 1.00 98.06 89 VAL A O 1
ATOM 682 N N . PRO A 1 90 ? 3.581 -7.522 12.082 1.00 97.94 90 PRO A N 1
ATOM 683 C CA . PRO A 1 90 ? 3.685 -8.939 11.751 1.00 97.94 90 PRO A CA 1
ATOM 684 C C . PRO A 1 90 ? 3.553 -9.187 10.242 1.00 97.94 90 PRO A C 1
ATOM 686 O O . PRO A 1 90 ? 2.681 -8.617 9.588 1.00 97.94 90 PRO A O 1
ATOM 689 N N . ALA A 1 91 ? 4.399 -10.055 9.683 1.00 96.19 91 ALA A N 1
ATOM 690 C CA . ALA A 1 91 ? 4.423 -10.313 8.240 1.00 96.19 91 ALA A CA 1
ATOM 691 C C . ALA A 1 91 ? 3.092 -10.879 7.704 1.00 96.19 91 ALA A C 1
ATOM 693 O O . ALA A 1 91 ? 2.704 -10.578 6.582 1.00 96.19 91 ALA A O 1
ATOM 694 N N . ASP A 1 92 ? 2.360 -11.645 8.515 1.00 96.06 92 ASP A N 1
ATOM 695 C CA . ASP A 1 92 ? 1.027 -12.175 8.189 1.00 96.06 92 ASP A CA 1
ATOM 696 C C . ASP A 1 92 ? -0.076 -11.100 8.155 1.00 96.06 92 ASP A C 1
ATOM 698 O O . ASP A 1 92 ? -1.153 -11.322 7.601 1.00 96.06 92 ASP A O 1
ATOM 702 N N . SER A 1 93 ? 0.200 -9.918 8.709 1.00 96.06 93 SER A N 1
ATOM 703 C CA . SER A 1 93 ? -0.669 -8.743 8.644 1.00 96.06 93 SER A CA 1
ATOM 704 C C . SER A 1 93 ? -0.428 -7.907 7.382 1.00 96.06 93 SER A C 1
ATOM 706 O O . SER A 1 93 ? -1.205 -6.991 7.107 1.00 96.06 93 SER A O 1
ATOM 708 N N . ILE A 1 94 ? 0.625 -8.201 6.609 1.00 97.94 94 ILE A N 1
ATOM 709 C CA . ILE A 1 94 ? 0.991 -7.488 5.382 1.00 97.94 94 ILE A CA 1
ATOM 710 C C . ILE A 1 94 ? 0.670 -8.371 4.177 1.00 97.94 94 ILE A C 1
ATOM 712 O O . ILE A 1 94 ? 1.231 -9.444 3.981 1.00 97.94 94 ILE A O 1
ATOM 716 N N . ILE A 1 95 ? -0.230 -7.890 3.332 1.00 96.75 95 ILE A N 1
ATOM 717 C CA . ILE A 1 95 ? -0.671 -8.563 2.119 1.00 96.75 95 ILE A CA 1
ATOM 718 C C . ILE A 1 95 ? -0.053 -7.826 0.936 1.00 96.75 95 ILE A C 1
ATOM 720 O O . ILE A 1 95 ? -0.536 -6.767 0.530 1.00 96.75 95 ILE A O 1
ATOM 724 N N . LEU A 1 96 ? 1.012 -8.396 0.380 1.00 97.19 96 LEU A N 1
ATOM 725 C CA . LEU A 1 96 ? 1.597 -7.935 -0.873 1.00 97.19 96 LEU A CA 1
ATOM 726 C C . LEU A 1 96 ? 0.907 -8.651 -2.039 1.00 97.19 96 LEU A C 1
ATOM 728 O O . LEU A 1 96 ? 1.103 -9.847 -2.258 1.00 97.19 96 LEU A O 1
ATOM 732 N N . LEU A 1 97 ? 0.039 -7.936 -2.751 1.00 96.06 97 LEU A N 1
ATOM 733 C CA . LEU A 1 97 ? -0.698 -8.475 -3.887 1.00 96.06 97 LEU A CA 1
ATOM 734 C C . LEU A 1 97 ? 0.197 -8.491 -5.130 1.00 96.06 97 LEU A C 1
ATOM 736 O O . LEU A 1 97 ? 0.678 -7.424 -5.521 1.00 96.06 97 LEU A O 1
ATOM 740 N N . PRO A 1 98 ? 0.368 -9.649 -5.796 1.00 91.38 98 PRO A N 1
ATOM 741 C CA . PRO A 1 98 ? 1.149 -9.719 -7.022 1.00 91.38 98 PRO A CA 1
ATOM 742 C C . PRO A 1 98 ? 0.475 -8.903 -8.131 1.00 91.38 98 PRO A C 1
ATOM 744 O O . PRO A 1 98 ? -0.757 -8.857 -8.238 1.00 91.38 98 PRO A O 1
ATOM 747 N N . GLY A 1 99 ? 1.279 -8.280 -8.986 1.00 84.62 99 GLY A N 1
ATOM 748 C CA . GLY A 1 99 ? 0.781 -7.414 -10.045 1.00 84.62 99 GLY A CA 1
ATOM 749 C C . GLY A 1 99 ? 1.888 -6.710 -10.821 1.00 84.62 99 GLY A C 1
ATOM 750 O O . GLY A 1 99 ? 3.066 -7.000 -10.665 1.00 84.62 99 GLY A O 1
ATOM 751 N N . ASP A 1 100 ? 1.461 -5.797 -11.686 1.00 89.19 100 ASP A N 1
ATOM 752 C CA . ASP A 1 100 ? 2.303 -4.862 -12.438 1.00 89.19 100 ASP A CA 1
ATOM 753 C C . ASP A 1 100 ? 1.553 -3.523 -12.470 1.00 89.19 100 ASP A C 1
ATOM 755 O O . ASP A 1 100 ? 1.141 -3.037 -13.525 1.00 89.19 100 ASP A O 1
ATOM 759 N N . ALA A 1 101 ? 1.209 -2.993 -11.290 1.00 94.00 101 ALA A N 1
ATOM 760 C CA . ALA A 1 101 ? 0.337 -1.829 -11.200 1.00 94.00 101 ALA A CA 1
ATOM 761 C C . ALA A 1 101 ? 1.051 -0.582 -11.740 1.00 94.00 101 ALA A C 1
ATOM 763 O O . ALA A 1 101 ? 2.084 -0.163 -11.222 1.00 94.00 101 ALA A O 1
ATOM 764 N N . ARG A 1 102 ? 0.493 0.031 -12.790 1.00 93.44 102 ARG A N 1
ATOM 765 C CA . ARG A 1 102 ? 1.055 1.229 -13.446 1.00 93.44 102 ARG A CA 1
ATOM 766 C C . ARG A 1 102 ? 0.299 2.497 -13.074 1.00 93.44 102 ARG A C 1
ATOM 768 O O . ARG A 1 102 ? 0.678 3.603 -13.461 1.00 93.44 102 ARG A O 1
ATOM 775 N N . SER A 1 103 ? -0.809 2.344 -12.360 1.00 93.81 103 SER A N 1
ATOM 776 C CA . SER A 1 103 ? -1.704 3.423 -11.995 1.00 93.81 103 SER A CA 1
ATOM 777 C C . SER A 1 103 ? -2.508 3.079 -10.746 1.00 93.81 103 SER A C 1
ATOM 779 O O . SER A 1 103 ? -2.754 1.915 -10.438 1.00 93.81 103 SER A O 1
ATOM 781 N N . THR A 1 104 ? -3.046 4.111 -10.096 1.00 93.62 104 THR A N 1
ATOM 782 C CA . THR A 1 104 ? -3.988 3.948 -8.978 1.00 93.62 104 THR A CA 1
ATOM 783 C C . THR A 1 104 ? -5.253 3.175 -9.371 1.00 93.62 104 THR A C 1
ATOM 785 O O . THR A 1 104 ? -5.909 2.602 -8.507 1.00 93.62 104 THR A O 1
ATOM 788 N N . VAL A 1 105 ? -5.616 3.153 -10.662 1.00 95.44 105 VAL A N 1
ATOM 789 C CA . VAL A 1 105 ? -6.730 2.331 -11.165 1.00 95.44 105 VAL A CA 1
ATOM 790 C C . VAL A 1 105 ? -6.359 0.851 -11.114 1.00 95.44 105 VAL A C 1
ATOM 792 O O . VAL A 1 105 ? -7.157 0.051 -10.633 1.00 95.44 105 VAL A O 1
ATOM 795 N N . ASP A 1 106 ? -5.148 0.492 -11.541 1.00 96.38 106 ASP A N 1
ATOM 796 C CA . ASP A 1 106 ? -4.667 -0.893 -11.488 1.00 96.38 106 ASP A CA 1
ATOM 797 C C . ASP A 1 106 ? -4.605 -1.397 -10.043 1.00 96.38 106 ASP A C 1
ATOM 799 O O . ASP A 1 106 ? -5.083 -2.495 -9.753 1.00 96.38 106 ASP A O 1
ATOM 803 N N . GLU A 1 107 ? -4.097 -0.560 -9.129 1.00 96.12 107 GLU A N 1
ATOM 804 C CA . GLU A 1 107 ? -4.083 -0.844 -7.691 1.00 96.12 107 GLU A CA 1
ATOM 805 C C . GLU A 1 107 ? -5.507 -1.081 -7.159 1.00 96.12 107 GLU A C 1
ATOM 807 O O . GLU A 1 107 ? -5.771 -2.093 -6.510 1.00 96.12 107 GLU A O 1
ATOM 812 N N . ALA A 1 108 ? -6.456 -0.195 -7.485 1.00 94.38 108 ALA A N 1
ATOM 813 C CA . ALA A 1 108 ? -7.846 -0.316 -7.046 1.00 94.38 108 ALA A CA 1
ATOM 814 C C . ALA A 1 108 ? -8.522 -1.595 -7.558 1.00 94.38 108 ALA A C 1
ATOM 816 O O . ALA A 1 108 ? -9.242 -2.260 -6.812 1.00 94.38 108 ALA A O 1
ATOM 817 N N . LEU A 1 109 ? -8.276 -1.971 -8.816 1.00 94.31 109 LEU A N 1
ATOM 818 C CA . LEU A 1 109 ? -8.819 -3.195 -9.403 1.00 94.31 109 LEU A CA 1
ATOM 819 C C . LEU A 1 109 ? -8.183 -4.454 -8.803 1.00 94.31 109 LEU A C 1
ATOM 821 O O . LEU A 1 109 ? -8.881 -5.451 -8.614 1.00 94.31 109 LEU A O 1
ATOM 825 N N . ALA A 1 110 ? -6.883 -4.431 -8.496 1.00 95.12 110 ALA A N 1
ATOM 826 C CA . ALA A 1 110 ? -6.211 -5.532 -7.809 1.00 95.12 110 ALA A CA 1
ATOM 827 C C . ALA A 1 110 ? -6.783 -5.741 -6.402 1.00 95.12 110 ALA A C 1
ATOM 829 O O . ALA A 1 110 ? -7.153 -6.863 -6.053 1.00 95.12 110 ALA A O 1
ATOM 830 N N . VAL A 1 111 ? -6.953 -4.653 -5.647 1.00 93.19 111 VAL A N 1
ATOM 831 C CA . VAL A 1 111 ? -7.592 -4.686 -4.328 1.00 93.19 111 VAL A CA 1
ATOM 832 C C . VAL A 1 111 ? -9.027 -5.198 -4.432 1.00 93.19 111 VAL A C 1
ATOM 834 O O . VAL A 1 111 ? -9.379 -6.118 -3.704 1.00 93.19 111 VAL A O 1
ATOM 837 N N . LYS A 1 112 ? -9.840 -4.700 -5.375 1.00 91.44 112 LYS A N 1
ATOM 838 C CA . LYS A 1 112 ? -11.212 -5.193 -5.598 1.00 91.44 112 LYS A CA 1
ATOM 839 C C . LYS A 1 112 ? -11.253 -6.713 -5.768 1.00 91.44 112 LYS A C 1
ATOM 841 O O . LYS A 1 112 ? -12.034 -7.383 -5.099 1.00 91.44 112 LYS A O 1
ATOM 846 N N . ARG A 1 113 ? -10.409 -7.260 -6.655 1.00 91.50 113 ARG A N 1
ATOM 847 C CA . ARG A 1 113 ? -10.343 -8.710 -6.903 1.00 91.50 113 ARG A CA 1
ATOM 848 C C . ARG A 1 113 ? -9.961 -9.482 -5.642 1.00 91.50 113 ARG A C 1
ATOM 850 O O . ARG A 1 113 ? -10.553 -10.521 -5.373 1.00 91.50 113 ARG A O 1
ATOM 857 N N . TYR A 1 114 ? -9.004 -8.967 -4.874 1.00 91.00 114 TYR A N 1
ATOM 858 C CA . TYR A 1 114 ? -8.590 -9.582 -3.618 1.00 91.00 114 TYR A CA 1
ATOM 859 C C . TYR A 1 114 ? -9.719 -9.593 -2.576 1.00 91.00 114 TYR A C 1
ATOM 861 O O . TYR A 1 114 ? -10.023 -10.646 -2.013 1.00 91.00 114 TYR A O 1
ATOM 869 N N . LEU A 1 115 ? -10.392 -8.458 -2.364 1.00 88.25 115 LEU A N 1
ATOM 870 C CA . LEU A 1 115 ? -11.501 -8.354 -1.408 1.00 88.25 115 LEU A CA 1
ATOM 871 C C . LEU A 1 115 ? -12.664 -9.279 -1.802 1.00 88.25 115 LEU A C 1
ATOM 873 O O . LEU A 1 115 ? -13.171 -10.017 -0.963 1.00 88.25 115 LEU A O 1
ATOM 877 N N . ALA A 1 116 ? -13.008 -9.337 -3.093 1.00 86.88 116 ALA A N 1
ATOM 878 C CA . ALA A 1 116 ? -14.032 -10.250 -3.607 1.00 86.88 116 ALA A CA 1
ATOM 879 C C . ALA A 1 116 ? -13.676 -11.740 -3.425 1.00 86.88 116 ALA A C 1
ATOM 881 O O . ALA A 1 116 ? -14.566 -12.579 -3.384 1.00 86.88 116 ALA A O 1
ATOM 882 N N . SER A 1 117 ? -12.388 -12.084 -3.320 1.00 84.81 117 SER A N 1
ATOM 883 C CA . SER A 1 117 ? -11.937 -13.467 -3.093 1.00 84.81 117 SER A CA 1
ATOM 884 C C . SER A 1 117 ? -11.907 -13.886 -1.621 1.00 84.81 117 SER A C 1
ATOM 886 O O . SER A 1 117 ? -11.727 -15.066 -1.330 1.00 84.81 117 SER A O 1
ATOM 888 N N . THR A 1 118 ? -12.043 -12.934 -0.694 1.00 74.38 118 THR A N 1
ATOM 889 C CA . THR A 1 118 ? -11.862 -13.168 0.746 1.00 74.38 118 THR A CA 1
ATOM 890 C C . THR A 1 118 ? -13.146 -13.032 1.565 1.00 74.38 118 THR A C 1
ATOM 892 O O . THR A 1 118 ? -13.082 -13.289 2.766 1.00 74.38 118 THR A O 1
ATOM 895 N N . ASP A 1 119 ? -14.282 -12.659 0.954 1.00 65.12 119 ASP A N 1
ATOM 896 C CA . ASP A 1 119 ? -15.643 -12.585 1.540 1.00 65.12 119 ASP A CA 1
ATOM 897 C C . ASP A 1 119 ? -15.754 -11.855 2.906 1.00 65.12 119 ASP A C 1
ATOM 899 O O . ASP A 1 119 ? -16.730 -12.023 3.633 1.00 65.12 119 ASP A O 1
ATOM 903 N N . SER A 1 120 ? -14.754 -11.057 3.304 1.00 60.47 120 SER A N 1
ATOM 904 C CA . SER A 1 120 ? -14.562 -10.669 4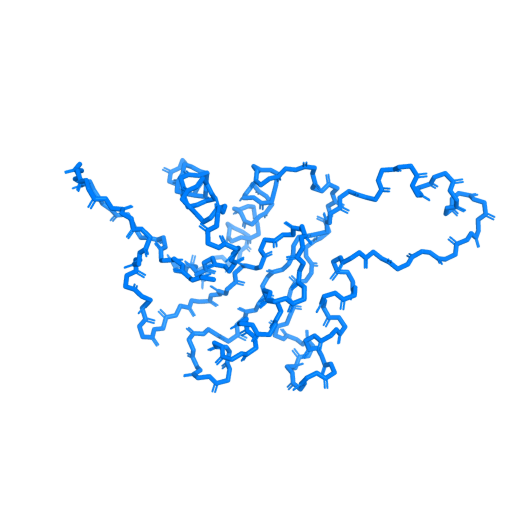.717 1.00 60.47 120 SER A CA 1
ATOM 905 C C . SER A 1 120 ? -14.114 -9.228 4.953 1.00 60.47 120 SER A C 1
ATOM 907 O O . SER A 1 120 ? -13.618 -8.915 6.038 1.00 60.47 120 SER A O 1
ATOM 909 N N . ALA A 1 121 ? -14.230 -8.354 3.956 1.00 68.06 121 ALA A N 1
ATOM 910 C CA . ALA A 1 121 ? -13.821 -6.963 4.098 1.00 68.06 121 ALA A CA 1
ATOM 911 C C . ALA A 1 121 ? -14.854 -6.020 3.477 1.00 68.06 121 ALA A C 1
ATOM 913 O O . ALA A 1 121 ? -14.959 -5.915 2.256 1.00 68.06 121 ALA A O 1
ATOM 914 N N . ASP A 1 122 ? -15.566 -5.308 4.347 1.00 72.06 122 ASP A N 1
ATOM 915 C CA . ASP A 1 122 ? -16.593 -4.325 4.003 1.00 72.06 122 ASP A CA 1
ATOM 916 C C . ASP A 1 122 ? -16.051 -2.891 4.082 1.00 72.06 122 ASP A C 1
ATOM 918 O O . ASP A 1 122 ? -16.607 -1.970 3.482 1.00 72.06 122 ASP A O 1
ATOM 922 N N . THR A 1 123 ? -14.956 -2.677 4.824 1.00 83.25 123 THR A N 1
ATOM 923 C CA . THR A 1 123 ? -14.374 -1.350 5.050 1.00 83.25 123 THR A CA 1
ATOM 924 C C . THR A 1 123 ? -12.872 -1.335 4.797 1.00 83.25 123 THR A C 1
ATOM 926 O O . THR A 1 123 ? -12.104 -2.020 5.473 1.00 83.25 123 THR A O 1
ATOM 929 N N . VAL A 1 124 ? -12.434 -0.466 3.881 1.00 88.94 124 VAL A N 1
ATOM 930 C CA . VAL A 1 124 ? -11.012 -0.195 3.636 1.00 88.94 124 VAL A CA 1
ATOM 931 C C . VAL A 1 124 ? -10.659 1.270 3.863 1.00 88.94 124 VAL A C 1
ATOM 933 O O . VAL A 1 124 ? -11.424 2.182 3.533 1.00 88.94 124 VAL A O 1
ATOM 936 N N . VAL A 1 125 ? -9.465 1.497 4.405 1.00 91.06 125 VAL A N 1
ATOM 937 C CA . VAL A 1 125 ? -8.877 2.830 4.582 1.00 91.06 125 VAL A CA 1
ATOM 938 C C . VAL A 1 125 ? -7.736 3.016 3.592 1.00 91.06 125 VAL A C 1
ATOM 940 O O . VAL A 1 125 ? -6.821 2.201 3.524 1.00 91.06 125 VAL A O 1
ATOM 943 N N . LEU A 1 126 ? -7.754 4.113 2.837 1.00 92.88 126 LEU A N 1
ATOM 944 C CA . LEU A 1 126 ? -6.664 4.438 1.918 1.00 92.88 126 LEU A CA 1
ATOM 945 C C . LEU A 1 126 ? -5.579 5.262 2.604 1.00 92.88 126 LEU A C 1
ATOM 947 O O . LEU A 1 126 ? -5.874 6.277 3.236 1.00 92.88 126 LEU A O 1
ATOM 951 N N . VAL A 1 127 ? -4.322 4.886 2.380 1.00 92.62 127 VAL A N 1
ATOM 952 C CA . VAL A 1 127 ? -3.131 5.634 2.787 1.00 92.62 127 VAL A CA 1
ATOM 953 C C . VAL A 1 127 ? -2.461 6.215 1.544 1.00 92.62 127 VAL A C 1
ATOM 955 O O . VAL A 1 127 ? -1.958 5.500 0.679 1.00 92.62 127 VAL A O 1
ATOM 958 N N . SER A 1 128 ? -2.464 7.544 1.433 1.00 90.19 128 SER A N 1
ATOM 959 C CA . SER A 1 128 ? -1.869 8.262 0.301 1.00 90.19 128 SER A CA 1
ATOM 960 C C . SER A 1 128 ? -1.389 9.655 0.709 1.00 90.19 128 SER A C 1
ATOM 962 O O . SER A 1 128 ? -1.683 10.150 1.806 1.00 90.19 128 SER A O 1
ATOM 964 N N . SER A 1 129 ? -0.654 10.321 -0.183 1.00 84.00 129 SER A N 1
ATOM 965 C CA . SER A 1 129 ? -0.225 11.701 0.044 1.00 84.00 129 SER A CA 1
ATOM 966 C C . SER A 1 129 ? -1.413 12.673 -0.052 1.00 84.00 129 SER A C 1
ATOM 968 O O . SER A 1 129 ? -2.365 12.418 -0.800 1.00 84.00 129 SER A O 1
ATOM 970 N N . PRO A 1 130 ? -1.377 13.820 0.656 1.00 80.06 130 PRO A N 1
ATOM 971 C CA . PRO A 1 130 ? -2.464 14.803 0.619 1.00 80.06 130 PRO A CA 1
ATOM 972 C C . PRO A 1 130 ? -2.831 15.254 -0.803 1.00 80.06 130 PRO A C 1
ATOM 974 O O . PRO A 1 130 ? -4.008 15.361 -1.138 1.00 80.06 130 PRO A O 1
ATOM 977 N N . ALA A 1 131 ? -1.823 15.446 -1.661 1.00 80.56 131 ALA A N 1
ATOM 978 C CA . ALA A 1 131 ? -2.003 15.886 -3.044 1.00 80.56 131 ALA A CA 1
ATOM 979 C C . ALA A 1 131 ? -2.742 14.865 -3.930 1.00 80.56 131 ALA A C 1
ATOM 981 O O . ALA A 1 131 ? -3.366 15.247 -4.921 1.00 80.56 131 ALA A O 1
ATOM 982 N N . HIS A 1 132 ? -2.683 13.572 -3.596 1.00 85.56 132 HIS A N 1
ATOM 983 C CA . HIS A 1 132 ? -3.264 12.504 -4.415 1.00 85.56 132 HIS A CA 1
ATOM 984 C C . HIS A 1 132 ? -4.495 11.850 -3.793 1.00 85.56 132 HIS A C 1
ATOM 986 O O . HIS A 1 132 ? -5.225 11.167 -4.514 1.00 85.56 132 HIS A O 1
ATOM 992 N N . MET A 1 133 ? -4.785 12.116 -2.515 1.00 88.06 133 MET A N 1
ATOM 993 C CA . MET A 1 133 ? -5.873 11.444 -1.810 1.00 88.06 133 MET A CA 1
ATOM 994 C C . MET A 1 133 ? -7.226 11.633 -2.492 1.00 88.06 133 MET A C 1
ATOM 996 O O . MET A 1 133 ? -7.927 10.662 -2.727 1.00 88.06 133 MET A O 1
ATOM 1000 N N . ARG A 1 134 ? -7.584 12.858 -2.896 1.00 85.56 134 ARG A N 1
ATOM 1001 C CA . ARG A 1 134 ? -8.891 13.103 -3.529 1.00 85.56 134 ARG A CA 1
ATOM 1002 C C . ARG A 1 134 ? -9.102 12.243 -4.779 1.00 85.56 134 ARG A C 1
ATOM 1004 O O . ARG A 1 134 ? -10.173 11.672 -4.961 1.00 85.56 134 ARG A O 1
ATOM 1011 N N . ARG A 1 135 ? -8.091 12.166 -5.651 1.00 90.69 135 ARG A N 1
ATOM 1012 C CA . ARG A 1 135 ? -8.160 11.370 -6.885 1.00 90.69 135 ARG A CA 1
ATOM 1013 C C . ARG A 1 135 ? -8.213 9.880 -6.565 1.00 90.69 135 ARG A C 1
ATOM 1015 O O . ARG A 1 135 ? -9.049 9.180 -7.123 1.00 90.69 135 ARG A O 1
ATOM 1022 N N . ALA A 1 136 ? -7.360 9.429 -5.651 1.00 91.75 136 ALA A N 1
ATOM 1023 C CA . ALA A 1 136 ? -7.330 8.053 -5.181 1.00 91.75 136 ALA A CA 1
ATOM 1024 C C . ALA A 1 136 ? -8.683 7.602 -4.612 1.00 91.75 136 ALA A C 1
ATOM 1026 O O . ALA A 1 136 ? -9.224 6.594 -5.058 1.00 91.75 136 ALA A O 1
ATOM 1027 N N . SER A 1 137 ? -9.274 8.391 -3.710 1.00 89.94 137 SER A N 1
ATOM 1028 C CA . SER A 1 137 ? -10.579 8.097 -3.118 1.00 89.94 137 SER A CA 1
ATOM 1029 C C . SER A 1 137 ? -11.676 7.976 -4.172 1.00 89.94 137 SER A C 1
ATOM 1031 O O . SER A 1 137 ? -12.491 7.065 -4.087 1.00 89.94 137 SER A O 1
ATOM 1033 N N . MET A 1 138 ? -11.698 8.846 -5.191 1.00 90.94 138 MET A N 1
ATOM 1034 C CA . MET A 1 138 ? -12.675 8.741 -6.286 1.00 90.94 138 MET A CA 1
ATOM 1035 C C . MET A 1 138 ? -12.492 7.458 -7.107 1.00 90.94 138 MET A C 1
ATOM 1037 O O . MET A 1 138 ? -13.481 6.805 -7.423 1.00 90.94 138 MET A O 1
ATOM 1041 N N . ILE A 1 139 ? -11.248 7.086 -7.423 1.00 94.00 139 ILE A N 1
ATOM 1042 C CA . ILE A 1 139 ? -10.936 5.876 -8.198 1.00 94.00 139 ILE A CA 1
ATOM 1043 C C . ILE A 1 139 ? -11.362 4.620 -7.438 1.00 94.00 139 ILE A C 1
ATOM 1045 O O . ILE A 1 139 ? -12.076 3.789 -7.989 1.00 94.00 139 ILE A O 1
ATOM 1049 N N . PHE A 1 140 ? -10.981 4.496 -6.167 1.00 92.25 140 PHE A N 1
ATOM 1050 C CA . PHE A 1 140 ? -11.360 3.335 -5.360 1.00 92.25 140 PHE A CA 1
ATOM 1051 C C . PHE A 1 140 ? -12.865 3.284 -5.096 1.00 92.25 140 PHE A C 1
ATOM 1053 O O . PHE A 1 140 ? -13.450 2.208 -5.153 1.00 92.25 140 PHE A O 1
ATOM 1060 N N . ARG A 1 141 ? -13.520 4.432 -4.871 1.00 89.38 141 ARG A N 1
ATOM 1061 C CA . ARG A 1 141 ? -14.987 4.489 -4.769 1.00 89.38 141 ARG A CA 1
ATOM 1062 C C . ARG A 1 141 ? -15.652 3.994 -6.048 1.00 89.38 141 ARG A C 1
ATOM 1064 O O . ARG A 1 141 ? -16.642 3.285 -5.948 1.00 89.38 141 ARG A O 1
ATOM 1071 N N . ALA A 1 142 ? -15.148 4.360 -7.224 1.00 90.25 142 ALA A N 1
ATOM 1072 C CA . ALA A 1 142 ? -15.691 3.857 -8.482 1.00 90.25 142 ALA A CA 1
ATOM 1073 C C . ALA A 1 142 ? -15.457 2.344 -8.618 1.00 90.25 142 ALA A C 1
ATOM 1075 O O . ALA A 1 142 ? -16.408 1.598 -8.805 1.00 90.25 142 ALA A O 1
ATOM 1076 N N . ALA A 1 143 ? -14.220 1.883 -8.416 1.00 89.88 143 ALA A N 1
ATOM 1077 C CA . ALA A 1 143 ? -13.862 0.477 -8.580 1.00 89.88 143 ALA A CA 1
ATOM 1078 C C . ALA A 1 143 ? -14.634 -0.462 -7.634 1.00 89.88 143 ALA A C 1
ATOM 1080 O O . ALA A 1 143 ? -15.055 -1.532 -8.065 1.00 89.88 143 ALA A O 1
ATOM 1081 N N . LEU A 1 144 ? -14.824 -0.080 -6.365 1.00 85.25 144 LEU A N 1
ATOM 1082 C CA . LEU A 1 144 ? -15.444 -0.932 -5.341 1.00 85.25 144 LEU A CA 1
ATOM 1083 C C . LEU A 1 144 ? -16.984 -0.902 -5.330 1.00 85.25 144 LEU A C 1
ATOM 1085 O O . LEU A 1 144 ? -17.581 -1.799 -4.749 1.00 85.25 144 LEU A O 1
ATOM 1089 N N . ASN A 1 145 ? -17.629 0.105 -5.936 1.00 77.75 145 ASN A N 1
ATOM 1090 C CA . ASN A 1 145 ? -19.100 0.209 -5.987 1.00 77.75 145 ASN A CA 1
ATOM 1091 C C . ASN A 1 145 ? -19.726 -0.362 -7.276 1.00 77.75 145 ASN A C 1
ATOM 1093 O O . ASN A 1 145 ? -20.950 -0.342 -7.408 1.00 77.75 145 ASN A O 1
ATOM 1097 N N . GLU A 1 146 ? -18.905 -0.799 -8.230 1.00 51.28 146 GLU A N 1
ATOM 1098 C CA . GLU A 1 146 ? -19.333 -1.551 -9.422 1.00 51.28 146 GLU A CA 1
ATOM 1099 C C . GLU A 1 146 ? -19.422 -3.049 -9.136 1.00 51.28 146 GLU A C 1
ATOM 1101 O O . GLU A 1 146 ? -20.400 -3.677 -9.587 1.00 51.28 146 GLU A O 1
#

Secondary structure (DSSP, 8-state):
-EEEE------S---S-----S--SEEEEPSSS-HHHHHHHHHHHHTTS-S-EEEEEEP-GGGHHHHTTT-----HHHHHHHHHHHTT--GGGEEEEEEEE-SHHHHHHHHHHHHHHHS--S-EEEE--HHHHHHHHHHHHHHHH-

pLDDT: mean 84.76, std 16.33, range [31.73, 98.19]